Protein AF-A0A6M1ZG08-F1 (afdb_monomer_lite)

Structure (mmCIF, N/CA/C/O backbone):
data_AF-A0A6M1ZG08-F1
#
_entry.id   AF-A0A6M1ZG08-F1
#
loop_
_atom_site.group_PDB
_atom_site.id
_atom_site.type_symbol
_atom_site.label_atom_id
_atom_site.label_alt_id
_atom_site.label_comp_id
_atom_site.label_asym_id
_atom_site.label_entity_id
_atom_site.label_seq_id
_atom_site.pdbx_PDB_ins_code
_atom_site.Cartn_x
_atom_site.Cartn_y
_atom_site.Cartn_z
_atom_site.occupancy
_atom_site.B_iso_or_equiv
_atom_site.auth_seq_id
_atom_site.auth_comp_id
_atom_site.auth_asym_id
_atom_site.auth_atom_id
_atom_site.pdbx_PDB_model_num
ATOM 1 N N . MET A 1 1 ? -6.136 6.703 14.930 1.00 62.94 1 MET A N 1
ATOM 2 C CA . MET A 1 1 ? -6.581 7.697 13.930 1.00 62.94 1 MET A CA 1
ATOM 3 C C . MET A 1 1 ? -8.102 7.629 13.856 1.00 62.94 1 MET A C 1
ATOM 5 O O . MET A 1 1 ? -8.676 6.723 14.448 1.00 62.94 1 MET A O 1
ATOM 9 N N . ALA A 1 2 ? -8.776 8.584 13.209 1.00 84.81 2 ALA A N 1
ATOM 10 C CA . ALA A 1 2 ? -10.181 8.369 12.853 1.00 84.81 2 ALA A CA 1
ATOM 11 C C . ALA A 1 2 ? -10.243 7.277 11.775 1.00 84.81 2 ALA A C 1
ATOM 13 O O . ALA A 1 2 ? -9.416 7.302 10.861 1.00 84.81 2 ALA A O 1
ATOM 14 N N . ILE A 1 3 ? -11.204 6.354 11.865 1.00 90.31 3 ILE A N 1
ATOM 15 C CA . ILE A 1 3 ? -11.300 5.219 10.935 1.00 90.31 3 ILE A CA 1
ATOM 16 C C . ILE A 1 3 ? -11.451 5.666 9.473 1.00 90.31 3 ILE A C 1
ATOM 18 O O . ILE A 1 3 ? -10.921 5.033 8.569 1.00 90.31 3 ILE A O 1
ATOM 22 N N . ALA A 1 4 ? -12.105 6.807 9.238 1.00 92.69 4 ALA A N 1
ATOM 23 C CA . ALA A 1 4 ? -12.212 7.409 7.911 1.00 92.69 4 ALA A CA 1
ATOM 24 C C . ALA A 1 4 ? -10.830 7.728 7.312 1.00 92.69 4 ALA A C 1
ATOM 26 O O . ALA A 1 4 ? -10.535 7.325 6.191 1.00 92.69 4 ALA A O 1
ATOM 27 N N . LYS A 1 5 ? -9.936 8.334 8.107 1.00 94.50 5 LYS A N 1
ATOM 28 C CA . LYS A 1 5 ? -8.570 8.669 7.675 1.00 94.50 5 LYS A CA 1
ATOM 29 C C . LYS A 1 5 ? -7.740 7.418 7.383 1.00 94.50 5 LYS A C 1
ATOM 31 O O . LYS A 1 5 ? -6.942 7.418 6.454 1.00 94.50 5 LYS A O 1
ATOM 36 N N . THR A 1 6 ? -7.913 6.339 8.154 1.00 95.19 6 THR A N 1
ATOM 37 C CA . THR A 1 6 ? -7.200 5.081 7.871 1.00 95.19 6 THR A CA 1
ATOM 38 C C . THR A 1 6 ? -7.731 4.383 6.625 1.00 95.19 6 THR A C 1
ATOM 40 O O . THR A 1 6 ? -6.948 3.773 5.902 1.00 95.19 6 THR A O 1
ATOM 43 N N . VAL A 1 7 ? -9.026 4.510 6.325 1.00 95.88 7 VAL A N 1
ATOM 44 C CA . VAL A 1 7 ? -9.610 4.034 5.061 1.00 95.88 7 VAL A CA 1
ATOM 45 C C . VAL A 1 7 ? -9.070 4.819 3.867 1.00 95.88 7 VAL A C 1
ATOM 47 O O . VAL A 1 7 ? -8.700 4.204 2.870 1.00 95.88 7 VAL A O 1
ATOM 50 N N . GLU A 1 8 ? -8.992 6.146 3.957 1.00 96.62 8 GLU A N 1
ATOM 51 C CA . GLU A 1 8 ? -8.414 6.995 2.904 1.00 96.62 8 GLU A CA 1
ATOM 52 C C . GLU A 1 8 ? -6.956 6.620 2.627 1.00 96.62 8 GLU A C 1
ATOM 54 O O . GLU A 1 8 ? -6.615 6.296 1.492 1.00 96.62 8 GLU A O 1
ATOM 59 N N . GLN A 1 9 ? -6.133 6.501 3.673 1.00 96.19 9 GLN A N 1
ATOM 60 C CA . GLN A 1 9 ? -4.738 6.066 3.541 1.00 96.19 9 GLN A CA 1
ATOM 61 C C . GLN A 1 9 ? -4.596 4.675 2.907 1.00 96.19 9 GLN A C 1
ATOM 63 O O . GLN A 1 9 ? -3.658 4.425 2.151 1.00 96.19 9 GLN A O 1
ATOM 68 N N . LEU A 1 10 ? -5.506 3.741 3.211 1.00 97.25 10 LEU A N 1
ATOM 69 C CA . LEU A 1 10 ? -5.504 2.425 2.568 1.00 97.25 10 LEU A CA 1
ATOM 70 C C . LEU A 1 10 ? -5.825 2.516 1.076 1.00 97.25 10 LEU A C 1
ATOM 72 O O . LEU A 1 10 ? -5.196 1.808 0.294 1.00 97.25 10 LEU A O 1
ATOM 76 N N . LYS A 1 11 ? -6.780 3.367 0.684 1.00 97.56 11 LYS A N 1
ATOM 77 C CA . LYS A 1 11 ? -7.131 3.587 -0.726 1.00 97.56 11 LYS A CA 1
ATOM 78 C C . LYS A 1 11 ? -5.968 4.208 -1.492 1.00 97.56 11 LYS A C 1
ATOM 80 O O . LYS A 1 11 ? -5.608 3.690 -2.542 1.00 97.56 11 LYS A O 1
ATOM 85 N N . GLU A 1 12 ? -5.351 5.251 -0.943 1.00 97.44 12 GLU A N 1
ATOM 86 C CA . GLU A 1 12 ? -4.178 5.902 -1.540 1.00 97.44 12 GLU A CA 1
ATOM 87 C C . GLU A 1 12 ? -3.046 4.899 -1.773 1.00 97.44 12 GLU A C 1
ATOM 89 O O . GLU A 1 12 ? -2.568 4.756 -2.897 1.00 97.44 12 GLU A O 1
ATOM 94 N N . LEU A 1 13 ? -2.689 4.118 -0.746 1.00 97.50 13 LEU A N 1
ATOM 95 C CA . LEU A 1 13 ? -1.648 3.096 -0.866 1.00 97.50 13 LEU A CA 1
ATOM 96 C C . LEU A 1 13 ? -1.988 2.029 -1.913 1.00 97.50 13 LEU A C 1
ATOM 98 O O . LEU A 1 13 ? -1.087 1.551 -2.598 1.00 97.50 13 LEU A O 1
ATOM 102 N N . LEU A 1 14 ? -3.258 1.643 -2.059 1.00 97.81 14 LEU A N 1
ATOM 103 C CA . LEU A 1 14 ? -3.671 0.699 -3.101 1.00 97.81 14 LEU A CA 1
ATOM 104 C C . LEU A 1 14 ? -3.492 1.281 -4.507 1.00 97.81 14 LEU A C 1
ATOM 106 O O . LEU A 1 14 ? -2.999 0.571 -5.383 1.00 97.81 14 LEU A O 1
ATOM 110 N N . MET A 1 15 ? -3.830 2.557 -4.717 1.00 98.06 15 MET A N 1
ATOM 111 C CA . MET A 1 15 ? -3.613 3.223 -6.007 1.00 98.06 15 MET A CA 1
ATOM 112 C C . MET A 1 15 ? -2.121 3.369 -6.328 1.00 98.06 15 MET A C 1
ATOM 114 O O . MET A 1 15 ? -1.701 3.071 -7.444 1.00 98.06 15 MET A O 1
ATOM 118 N N . GLU A 1 16 ? -1.300 3.769 -5.352 1.00 97.44 16 GLU A N 1
ATOM 119 C CA . GLU A 1 16 ? 0.157 3.865 -5.522 1.00 97.44 16 GLU A CA 1
ATOM 120 C C . GLU A 1 16 ? 0.773 2.513 -5.893 1.00 97.44 16 GLU A C 1
ATOM 122 O O . GLU A 1 16 ? 1.572 2.426 -6.827 1.00 97.44 16 GLU A O 1
ATOM 127 N N . ILE A 1 17 ? 0.368 1.444 -5.194 1.00 98.12 17 ILE A N 1
ATOM 128 C CA . ILE A 1 17 ? 0.816 0.082 -5.497 1.00 98.12 17 ILE A CA 1
ATOM 129 C C . ILE A 1 17 ? 0.414 -0.294 -6.921 1.00 98.12 17 ILE A C 1
ATOM 131 O O . ILE A 1 17 ? 1.264 -0.790 -7.654 1.00 98.12 17 ILE A O 1
ATOM 135 N N . HIS A 1 18 ? -0.834 -0.046 -7.328 1.00 98.19 18 HIS A N 1
ATOM 136 C CA . HIS A 1 18 ? -1.293 -0.348 -8.684 1.00 98.19 18 HIS A CA 1
ATOM 137 C C . HIS A 1 18 ? -0.432 0.356 -9.739 1.00 98.19 18 HIS A C 1
ATOM 139 O O . HIS A 1 18 ? 0.131 -0.294 -10.615 1.00 98.19 18 HIS A O 1
ATOM 145 N N . HIS A 1 19 ? -0.242 1.671 -9.609 1.00 97.81 19 HIS A N 1
ATOM 146 C CA . HIS A 1 19 ? 0.559 2.449 -10.554 1.00 97.81 19 HIS A CA 1
ATOM 147 C C . HIS A 1 19 ? 2.026 2.009 -10.622 1.00 97.81 19 HIS A C 1
ATOM 149 O O . HIS A 1 19 ? 2.636 2.030 -11.695 1.00 97.81 19 HIS A O 1
ATOM 155 N N . ASP A 1 20 ? 2.628 1.636 -9.491 1.00 98.00 20 ASP A N 1
ATOM 156 C CA . ASP A 1 20 ? 3.992 1.112 -9.488 1.00 98.00 20 ASP A CA 1
ATOM 157 C C . ASP A 1 20 ? 4.067 -0.313 -10.051 1.00 98.00 20 ASP A C 1
ATOM 159 O O . ASP A 1 20 ? 5.081 -0.652 -10.662 1.00 98.00 20 ASP A O 1
ATOM 163 N N . LEU A 1 21 ? 3.023 -1.134 -9.896 1.00 97.88 21 LEU A N 1
ATOM 164 C CA . LEU A 1 21 ? 2.947 -2.461 -10.509 1.00 97.88 21 LEU A CA 1
ATOM 165 C C . LEU A 1 21 ? 2.843 -2.376 -12.035 1.00 97.88 21 LEU A C 1
ATOM 167 O O . LEU A 1 21 ? 3.579 -3.098 -12.705 1.00 97.88 21 LEU A O 1
ATOM 171 N N . ASP A 1 22 ? 2.047 -1.452 -12.579 1.00 98.00 22 ASP A N 1
ATOM 172 C CA . ASP A 1 22 ? 1.958 -1.224 -14.031 1.00 98.00 22 ASP A CA 1
ATOM 173 C C . ASP A 1 22 ? 3.335 -0.872 -14.616 1.00 98.00 22 ASP A C 1
ATOM 175 O O . ASP A 1 22 ? 3.801 -1.463 -15.590 1.00 98.00 22 ASP A O 1
ATOM 179 N N . LYS A 1 23 ? 4.059 0.041 -13.956 1.00 97.62 23 LYS A N 1
ATOM 180 C CA . LYS A 1 23 ? 5.425 0.426 -14.351 1.00 97.62 23 LYS A CA 1
ATOM 181 C C . LYS A 1 23 ? 6.431 -0.706 -14.132 1.00 97.62 23 LYS A C 1
ATOM 183 O O . LYS A 1 23 ? 7.399 -0.837 -14.879 1.00 97.62 23 LYS A O 1
ATOM 188 N N . ALA A 1 24 ? 6.260 -1.512 -13.088 1.00 97.94 24 ALA A N 1
ATOM 189 C CA . ALA A 1 24 ? 7.125 -2.658 -12.835 1.00 97.94 24 ALA A CA 1
ATOM 190 C C . ALA A 1 24 ? 6.942 -3.744 -13.903 1.00 97.94 24 ALA A 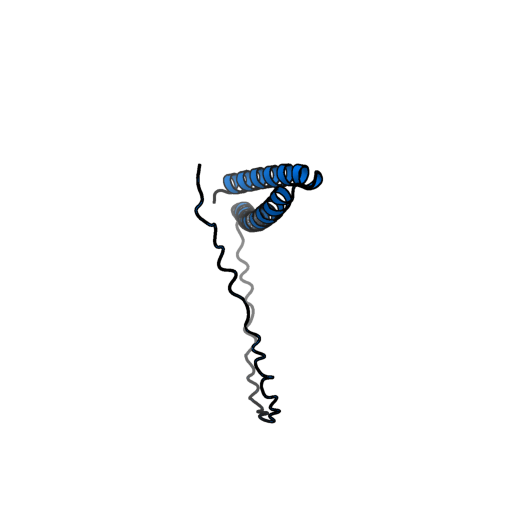C 1
ATOM 192 O O . ALA A 1 24 ? 7.934 -4.356 -14.303 1.00 97.94 24 ALA A O 1
ATOM 193 N N . ALA A 1 25 ? 5.714 -3.940 -14.396 1.00 96.38 25 ALA A N 1
ATOM 194 C CA . ALA A 1 25 ? 5.402 -4.884 -15.465 1.00 96.38 25 ALA A CA 1
ATOM 195 C C . ALA A 1 25 ? 6.131 -4.535 -16.771 1.00 96.38 25 ALA A C 1
ATOM 197 O O . ALA A 1 25 ? 6.617 -5.430 -17.456 1.00 96.38 25 ALA A O 1
ATOM 198 N N . THR A 1 26 ? 6.333 -3.246 -17.064 1.00 96.38 26 THR A N 1
ATOM 199 C CA . THR A 1 26 ? 7.148 -2.795 -18.208 1.00 96.38 26 THR A CA 1
ATOM 200 C C . THR A 1 26 ? 8.665 -2.894 -17.965 1.00 96.38 26 THR A C 1
ATOM 202 O O . THR A 1 26 ? 9.453 -2.342 -18.730 1.00 96.38 26 THR A O 1
ATOM 205 N N . GLY A 1 27 ? 9.109 -3.540 -16.881 1.00 96.25 27 GLY A N 1
ATOM 206 C CA . GLY A 1 27 ? 10.525 -3.749 -16.560 1.00 96.25 27 GLY A CA 1
ATOM 207 C C . GLY A 1 27 ? 11.180 -2.649 -15.714 1.00 96.25 27 GLY A C 1
ATOM 208 O O . GLY A 1 27 ? 12.399 -2.672 -15.512 1.00 96.25 27 GLY A O 1
ATOM 209 N N . ASN A 1 28 ? 10.419 -1.689 -15.171 1.00 97.81 28 ASN A N 1
ATOM 210 C CA . ASN A 1 28 ? 10.988 -0.645 -14.316 1.00 97.81 28 ASN A CA 1
ATOM 211 C C . ASN A 1 28 ? 11.356 -1.187 -12.920 1.00 97.81 28 ASN A C 1
ATOM 213 O O . ASN A 1 28 ? 10.523 -1.302 -12.016 1.00 97.81 28 ASN A O 1
ATOM 217 N N . LYS A 1 29 ? 12.652 -1.449 -12.709 1.00 97.94 29 LYS A N 1
ATOM 218 C CA . LYS A 1 29 ? 13.193 -1.963 -11.436 1.00 97.94 29 LYS A CA 1
ATOM 219 C C . LYS A 1 29 ? 12.953 -1.027 -10.248 1.00 97.94 29 LYS A C 1
ATOM 221 O O . LYS A 1 29 ? 12.760 -1.509 -9.134 1.00 97.94 29 LYS A O 1
ATOM 226 N N . ALA A 1 30 ? 12.966 0.290 -10.453 1.00 97.81 30 ALA A N 1
ATOM 227 C CA . ALA A 1 30 ? 12.731 1.250 -9.375 1.00 97.81 30 ALA A CA 1
ATOM 228 C C . ALA A 1 30 ? 11.266 1.227 -8.921 1.00 97.81 30 ALA A C 1
ATOM 230 O O . ALA A 1 30 ? 11.002 1.227 -7.719 1.00 97.81 30 ALA A O 1
ATOM 231 N N . ALA A 1 31 ? 10.328 1.130 -9.869 1.00 97.94 31 ALA A N 1
ATOM 232 C CA . ALA A 1 31 ? 8.909 0.952 -9.564 1.00 97.94 31 ALA A CA 1
ATOM 233 C C . ALA A 1 31 ? 8.663 -0.351 -8.791 1.00 97.94 31 ALA A C 1
ATOM 235 O O . ALA A 1 31 ? 8.000 -0.334 -7.759 1.00 97.94 31 ALA A O 1
ATOM 236 N N . ALA A 1 32 ? 9.318 -1.451 -9.181 1.00 97.94 32 ALA A N 1
ATOM 237 C CA . ALA A 1 32 ? 9.236 -2.711 -8.441 1.00 97.94 32 ALA A CA 1
ATOM 238 C C . ALA A 1 32 ? 9.707 -2.580 -6.976 1.00 97.94 32 ALA A C 1
ATOM 240 O O . ALA A 1 32 ? 9.108 -3.165 -6.073 1.00 97.94 32 ALA A O 1
ATOM 241 N N . GLN A 1 33 ? 10.764 -1.803 -6.709 1.00 98.25 33 GLN A N 1
ATOM 242 C CA . GLN A 1 33 ? 11.220 -1.557 -5.335 1.00 98.25 33 GLN A CA 1
ATOM 243 C C . GLN A 1 33 ? 10.251 -0.673 -4.547 1.00 98.25 33 GLN A C 1
ATOM 245 O O . GLN A 1 33 ? 10.001 -0.942 -3.369 1.00 98.25 33 GLN A O 1
ATOM 250 N N . ARG A 1 34 ? 9.672 0.353 -5.180 1.00 98.12 34 ARG A N 1
ATOM 251 C CA . ARG A 1 34 ? 8.633 1.167 -4.542 1.00 98.12 34 ARG A CA 1
ATOM 252 C C . ARG A 1 34 ? 7.394 0.334 -4.222 1.00 98.12 34 ARG A C 1
ATOM 254 O O . ARG A 1 34 ? 6.988 0.341 -3.065 1.00 98.12 34 ARG A O 1
ATOM 261 N N . ALA A 1 35 ? 6.893 -0.489 -5.145 1.00 97.88 35 ALA A N 1
ATOM 262 C CA . ALA A 1 35 ? 5.776 -1.407 -4.895 1.00 97.88 35 ALA A CA 1
ATOM 263 C C . ALA A 1 35 ? 6.030 -2.318 -3.674 1.00 97.88 35 ALA A C 1
ATOM 265 O O . ALA A 1 35 ? 5.163 -2.483 -2.812 1.00 97.88 35 ALA A O 1
ATOM 266 N N . ARG A 1 36 ? 7.253 -2.848 -3.511 1.00 97.88 36 ARG A N 1
ATOM 267 C CA . ARG A 1 36 ? 7.644 -3.615 -2.306 1.00 97.88 36 ARG A CA 1
ATOM 268 C C . ARG A 1 36 ? 7.571 -2.777 -1.027 1.00 97.88 36 ARG A C 1
ATOM 270 O O . ARG A 1 36 ? 7.136 -3.261 0.013 1.00 97.88 36 ARG A O 1
ATOM 277 N N . LYS A 1 37 ? 7.984 -1.512 -1.077 1.00 98.25 37 LYS A N 1
ATOM 278 C CA . LYS A 1 37 ? 7.883 -0.605 0.074 1.00 98.25 37 LYS A CA 1
ATOM 279 C C . LYS A 1 37 ? 6.425 -0.255 0.389 1.00 98.25 37 LYS A C 1
ATOM 281 O O . LYS A 1 37 ? 6.029 -0.362 1.551 1.00 98.25 37 LYS A O 1
ATOM 286 N N . HIS A 1 38 ? 5.627 0.117 -0.612 1.00 98.06 38 HIS A N 1
ATOM 287 C CA . HIS A 1 38 ? 4.222 0.486 -0.426 1.00 98.06 38 HIS A CA 1
ATOM 288 C C . HIS A 1 38 ? 3.396 -0.698 0.093 1.00 98.06 38 HIS A C 1
ATOM 290 O O . HIS A 1 38 ? 2.609 -0.521 1.017 1.00 98.06 38 HIS A O 1
ATOM 296 N N . THR A 1 39 ? 3.653 -1.929 -0.361 1.00 98.12 39 THR A N 1
ATOM 297 C CA . THR A 1 39 ? 3.001 -3.139 0.190 1.00 98.12 39 THR A CA 1
ATOM 298 C C . THR A 1 39 ? 3.338 -3.381 1.668 1.00 98.12 39 THR A C 1
ATOM 300 O O . THR A 1 39 ? 2.457 -3.733 2.458 1.00 98.12 39 THR A O 1
ATOM 303 N N . LEU A 1 40 ? 4.578 -3.119 2.100 1.00 98.06 40 LEU A N 1
ATOM 304 C CA . LEU A 1 40 ? 4.944 -3.162 3.523 1.00 98.06 40 LEU A CA 1
ATOM 305 C C . LEU A 1 40 ? 4.246 -2.065 4.342 1.00 98.06 40 LEU A C 1
ATOM 307 O O . LEU A 1 40 ? 3.870 -2.304 5.493 1.00 98.06 40 LEU A O 1
ATOM 311 N N . MET A 1 41 ? 4.080 -0.865 3.779 1.00 97.12 41 MET A N 1
ATOM 312 C CA . MET A 1 41 ? 3.351 0.233 4.426 1.00 97.12 41 MET A CA 1
ATOM 313 C C . MET A 1 41 ? 1.855 -0.080 4.526 1.00 97.12 41 MET A C 1
ATOM 315 O O . MET A 1 41 ? 1.291 0.015 5.618 1.00 97.12 41 MET A O 1
ATOM 319 N N . PHE A 1 42 ? 1.252 -0.578 3.446 1.00 97.88 42 PHE A N 1
ATOM 320 C CA . PHE A 1 42 ? -0.129 -1.051 3.399 1.00 97.88 42 PHE A CA 1
ATOM 321 C C . PHE A 1 42 ? -0.400 -2.094 4.483 1.00 97.88 42 PHE A C 1
ATOM 323 O O . PHE A 1 42 ? -1.345 -1.951 5.253 1.00 97.88 42 PHE A O 1
ATOM 330 N N . ALA A 1 43 ? 0.480 -3.085 4.650 1.00 97.75 43 ALA A N 1
ATOM 331 C CA . ALA A 1 43 ? 0.322 -4.099 5.691 1.00 97.75 43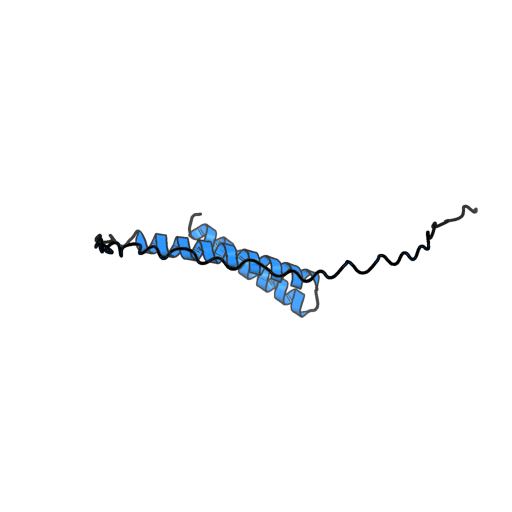 ALA A CA 1
ATOM 332 C C . ALA A 1 43 ? 0.303 -3.514 7.119 1.00 97.75 43 ALA A C 1
ATOM 334 O O . ALA A 1 43 ? -0.383 -4.041 8.001 1.00 97.75 43 ALA A O 1
ATOM 335 N N . LYS A 1 44 ? 1.047 -2.430 7.378 1.00 97.06 44 LYS A N 1
ATOM 336 C CA . LYS A 1 44 ? 1.040 -1.748 8.683 1.00 97.06 44 LYS A CA 1
ATOM 337 C C . LYS A 1 44 ? -0.273 -1.002 8.905 1.00 97.06 44 LYS A C 1
ATOM 339 O O . LYS A 1 44 ? -0.892 -1.193 9.951 1.00 97.06 44 LYS A O 1
ATOM 344 N N . VAL A 1 45 ? -0.715 -0.216 7.922 1.00 96.94 45 VAL A N 1
ATOM 345 C CA . VAL A 1 45 ? -1.976 0.540 8.003 1.00 96.94 45 VAL A CA 1
ATOM 346 C C . VAL A 1 45 ? -3.172 -0.413 8.082 1.00 96.94 45 VAL A C 1
ATOM 348 O O . VAL A 1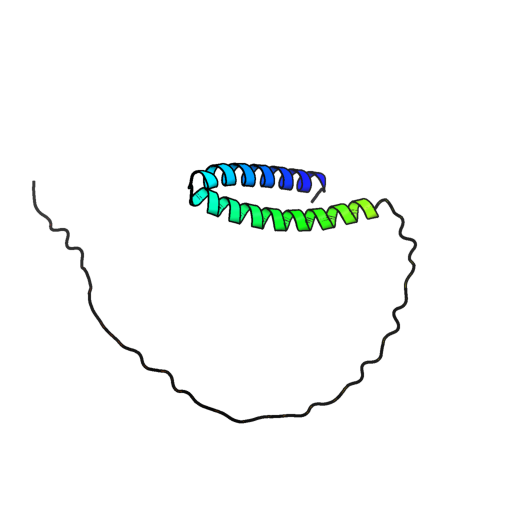 45 ? -4.041 -0.235 8.930 1.00 96.94 45 VAL A O 1
ATOM 351 N N . ALA A 1 46 ? -3.171 -1.509 7.322 1.00 97.06 46 ALA A N 1
ATOM 352 C CA . ALA A 1 46 ? -4.243 -2.506 7.332 1.00 97.06 46 ALA A CA 1
ATOM 353 C C . ALA A 1 46 ? -4.410 -3.171 8.709 1.00 97.06 46 ALA A C 1
ATOM 355 O O . ALA A 1 46 ? -5.529 -3.414 9.167 1.00 97.06 46 ALA A O 1
ATOM 356 N N . LYS A 1 47 ? -3.304 -3.423 9.425 1.00 96.38 47 LYS A N 1
ATOM 357 C CA . LYS A 1 47 ? -3.354 -3.916 10.812 1.00 96.38 47 LYS A CA 1
ATOM 358 C C . LYS A 1 47 ? -3.964 -2.892 11.768 1.00 96.38 47 LYS A C 1
ATOM 360 O O . LYS A 1 47 ? -4.648 -3.303 12.705 1.00 96.38 47 LYS A O 1
ATOM 365 N N . LEU A 1 48 ? -3.708 -1.597 11.566 1.00 95.19 48 LEU A N 1
ATOM 366 C CA . LEU A 1 48 ? -4.333 -0.530 12.354 1.00 95.19 48 LEU A CA 1
ATOM 367 C C . LEU A 1 48 ? -5.831 -0.457 12.062 1.00 95.19 48 LEU A C 1
ATOM 369 O O . LEU A 1 48 ? -6.621 -0.569 12.996 1.00 95.19 48 LEU A O 1
ATOM 373 N N . TYR A 1 49 ? -6.213 -0.417 10.785 1.00 96.19 49 TYR A N 1
ATOM 374 C CA . TYR A 1 49 ? -7.610 -0.426 10.357 1.00 96.19 49 TYR A CA 1
ATOM 375 C C . TYR A 1 49 ? -8.388 -1.608 10.946 1.00 96.19 49 TYR A C 1
ATOM 377 O O . TYR A 1 49 ? -9.458 -1.417 11.510 1.00 96.19 49 TYR A O 1
ATOM 385 N N . ARG A 1 50 ? -7.828 -2.828 10.929 1.00 95.62 50 ARG A N 1
ATOM 386 C CA . ARG A 1 50 ? -8.475 -4.011 11.529 1.00 95.62 50 ARG A CA 1
ATOM 387 C C . ARG A 1 50 ? -8.733 -3.857 13.033 1.00 95.62 50 ARG A C 1
ATOM 389 O O . ARG A 1 50 ? -9.706 -4.402 13.548 1.00 95.62 50 ARG A O 1
ATOM 396 N N . LYS A 1 51 ? -7.854 -3.166 13.763 1.00 93.62 51 LYS A N 1
ATOM 397 C CA . LYS A 1 51 ? -8.053 -2.898 15.196 1.00 93.62 51 LYS A CA 1
ATOM 398 C C . LYS A 1 51 ? -9.121 -1.828 15.409 1.00 93.62 51 LYS A C 1
ATOM 400 O O . LYS A 1 51 ? -9.982 -2.005 16.267 1.00 93.62 51 LYS A O 1
ATOM 405 N N . GLU A 1 52 ? -9.055 -0.751 14.632 1.00 92.25 52 GLU A N 1
ATOM 406 C CA . GLU A 1 52 ? -9.989 0.374 14.701 1.00 92.25 52 GLU A CA 1
ATOM 407 C C . GLU A 1 52 ? -11.411 -0.059 14.314 1.00 92.25 52 GLU A C 1
ATOM 409 O O . GLU A 1 52 ? -12.339 0.213 15.068 1.00 92.25 52 GLU A O 1
ATOM 414 N N . SER A 1 53 ? -11.585 -0.845 13.246 1.00 93.19 53 SER A N 1
ATOM 415 C CA . SER A 1 53 ? -12.897 -1.330 12.790 1.00 93.19 53 SER A CA 1
ATOM 416 C C . SER A 1 53 ? -13.590 -2.237 13.806 1.00 93.19 53 SER A C 1
ATOM 418 O O . SER A 1 53 ? -14.786 -2.099 14.062 1.00 93.19 53 SER A O 1
ATOM 420 N N . VAL A 1 54 ? -12.838 -3.126 14.460 1.00 90.75 54 VAL A N 1
ATOM 421 C CA . VAL A 1 54 ? -13.371 -3.971 15.538 1.00 90.75 54 VAL A CA 1
ATOM 422 C C . VAL A 1 54 ? -13.730 -3.139 16.767 1.00 90.75 54 VAL A C 1
ATOM 424 O O . VAL A 1 54 ? -14.711 -3.446 17.445 1.00 90.75 54 VAL A O 1
ATOM 427 N N . ALA A 1 55 ? -12.945 -2.109 17.088 1.00 89.25 55 ALA A N 1
ATOM 428 C CA . ALA A 1 55 ? -13.260 -1.209 18.191 1.00 89.25 55 ALA A CA 1
ATOM 429 C C . ALA A 1 55 ? -14.535 -0.402 17.899 1.00 89.25 55 ALA A C 1
ATOM 431 O O . ALA A 1 55 ? -15.416 -0.361 18.755 1.00 89.25 55 ALA A O 1
ATOM 432 N N . GLU A 1 56 ? -14.670 0.151 16.691 1.00 86.62 56 GLU A N 1
ATOM 433 C CA . GLU A 1 56 ? -15.861 0.866 16.213 1.00 86.62 56 GLU A CA 1
ATOM 434 C C . GLU A 1 56 ? -17.113 -0.020 16.316 1.00 86.62 56 GLU A C 1
ATOM 436 O O . GLU A 1 56 ? -18.079 0.338 16.987 1.00 86.62 56 GLU A O 1
ATOM 441 N N . GLY A 1 57 ? -17.056 -1.244 15.777 1.00 82.75 57 GLY A N 1
ATOM 442 C CA . GLY A 1 57 ? -18.170 -2.197 15.836 1.00 82.75 57 GLY A CA 1
ATOM 443 C C . GLY A 1 57 ? -18.522 -2.669 17.254 1.00 82.75 57 GLY A C 1
ATOM 444 O O . GLY A 1 57 ? -19.644 -3.107 17.508 1.00 82.75 57 GLY A O 1
ATOM 445 N N . ARG A 1 58 ? -17.591 -2.568 18.213 1.00 81.00 58 ARG A N 1
ATOM 446 C CA . ARG A 1 58 ? -17.840 -2.881 19.632 1.00 81.00 58 ARG A CA 1
ATOM 447 C C . ARG A 1 58 ? -18.455 -1.722 20.409 1.00 81.00 58 ARG A C 1
ATOM 449 O O . ARG A 1 58 ? -19.153 -2.001 21.379 1.00 81.00 58 ARG A O 1
ATOM 456 N N . LYS A 1 59 ? -18.247 -0.464 20.005 1.00 70.31 59 LYS A N 1
ATOM 457 C CA . LYS A 1 59 ? -18.866 0.702 20.666 1.00 70.31 59 LYS A CA 1
ATOM 458 C C . LYS A 1 59 ? -20.401 0.648 20.619 1.00 70.31 59 LYS A C 1
ATOM 460 O O . LYS A 1 59 ? -21.041 1.142 21.537 1.00 70.31 59 LYS A O 1
ATOM 465 N N . GLY A 1 60 ? -20.980 -0.017 19.613 1.00 62.34 60 GLY A N 1
ATOM 466 C CA . GLY A 1 60 ? -22.430 -0.227 19.490 1.00 62.34 60 GLY A CA 1
ATOM 467 C C . GLY A 1 60 ? -23.000 -1.424 20.267 1.00 62.34 60 GLY A C 1
ATOM 468 O O . GLY A 1 60 ? -24.210 -1.515 20.447 1.00 62.34 60 GLY A O 1
ATOM 469 N N . LYS A 1 61 ? -22.165 -2.347 20.767 1.00 61.00 61 LYS A N 1
ATOM 470 C CA . LYS A 1 61 ? -22.616 -3.506 21.558 1.00 61.00 61 LYS A CA 1
ATOM 471 C C . LYS A 1 61 ? -22.203 -3.321 23.015 1.00 61.00 61 LYS A C 1
ATOM 473 O O . LYS A 1 61 ? -21.057 -3.601 23.371 1.00 61.00 61 LYS A O 1
ATOM 478 N N . LYS A 1 62 ? -23.146 -2.913 23.879 1.00 55.78 62 LYS A N 1
ATOM 479 C CA . LYS A 1 62 ? -23.004 -3.035 25.343 1.00 55.78 62 LYS A CA 1
ATOM 480 C C . LYS A 1 62 ? -22.625 -4.485 25.657 1.00 55.78 62 LYS A C 1
ATOM 482 O O . LYS A 1 62 ? -23.450 -5.390 25.565 1.00 55.78 62 LYS A O 1
ATOM 487 N N . ARG A 1 63 ? -21.352 -4.729 25.975 1.00 58.66 63 ARG A N 1
ATOM 488 C CA . ARG A 1 63 ? -20.889 -6.048 26.413 1.00 58.66 63 ARG A CA 1
ATOM 489 C C . ARG A 1 63 ? -21.454 -6.267 27.809 1.00 58.66 63 ARG A C 1
ATOM 491 O O . ARG A 1 63 ? -20.969 -5.663 28.760 1.00 58.66 63 ARG A O 1
ATOM 498 N N . THR A 1 64 ? -22.450 -7.137 27.934 1.00 53.03 64 THR A N 1
ATOM 499 C CA . THR A 1 64 ? -22.770 -7.754 29.219 1.00 53.03 64 THR A CA 1
ATOM 500 C C . THR A 1 64 ? -21.514 -8.493 29.681 1.00 53.03 64 THR A C 1
ATOM 502 O O . THR A 1 64 ? -20.959 -9.364 29.006 1.00 53.03 64 THR A O 1
ATOM 505 N N . THR A 1 65 ? -20.955 -8.038 30.794 1.00 55.75 65 THR A N 1
ATOM 506 C CA . THR A 1 65 ? -19.712 -8.549 31.359 1.00 55.75 65 THR A CA 1
ATOM 507 C C . THR A 1 65 ? -19.937 -9.929 31.964 1.00 55.75 65 THR A C 1
ATOM 509 O O . THR A 1 65 ? -20.159 -10.052 33.164 1.00 55.75 65 THR A O 1
ATOM 512 N N . ALA A 1 66 ? -19.806 -10.990 31.172 1.00 55.28 66 ALA A N 1
ATOM 513 C CA . ALA A 1 66 ? -19.580 -12.321 31.723 1.00 55.28 66 ALA A CA 1
ATOM 514 C C . ALA A 1 66 ? -18.085 -12.461 32.058 1.00 55.28 66 ALA A C 1
ATOM 516 O O . ALA A 1 66 ? -17.268 -12.878 31.232 1.00 55.28 66 ALA A O 1
ATOM 517 N N . LYS A 1 67 ? -17.703 -12.061 33.279 1.00 55.88 67 LYS A N 1
ATOM 518 C CA . LYS A 1 67 ? -16.384 -12.358 33.858 1.00 55.88 67 LYS A CA 1
ATOM 519 C C . LYS A 1 67 ? -16.258 -13.876 34.022 1.00 55.88 67 LYS A C 1
ATOM 521 O O . LYS A 1 67 ? -16.614 -14.423 35.063 1.00 55.88 67 LYS A O 1
ATOM 526 N N . LYS A 1 68 ? -15.735 -14.577 33.014 1.00 59.00 68 LYS A N 1
ATOM 527 C CA . LYS A 1 68 ? -15.351 -15.984 33.167 1.00 59.00 68 LYS A CA 1
ATOM 528 C C . LYS A 1 68 ? -14.083 -16.029 34.025 1.00 59.00 68 LYS A C 1
ATOM 530 O O . LYS A 1 68 ? -12.987 -15.753 33.540 1.00 59.00 68 LYS A O 1
ATOM 535 N N . LYS A 1 69 ? -14.248 -16.303 35.324 1.00 54.50 69 LYS A N 1
ATOM 536 C CA . LYS A 1 69 ? -13.151 -16.602 36.256 1.00 54.50 69 LYS A CA 1
ATOM 537 C C . LYS A 1 69 ? -12.383 -17.808 35.706 1.00 54.50 69 LYS A C 1
ATOM 539 O O . LYS A 1 69 ? -12.853 -18.935 35.808 1.00 54.50 69 LYS A O 1
ATOM 544 N N . VAL A 1 70 ? -11.212 -17.583 35.115 1.00 55.88 70 VAL A N 1
ATOM 545 C CA . VAL A 1 70 ? -10.273 -18.672 34.833 1.00 55.88 70 VAL A CA 1
ATOM 546 C C . VAL A 1 70 ? -9.534 -18.957 36.134 1.00 55.88 70 VAL A C 1
ATOM 548 O O . VAL A 1 70 ? -8.753 -18.138 36.619 1.00 55.88 70 VAL A O 1
ATOM 551 N N . ALA A 1 71 ? -9.860 -20.099 36.734 1.00 61.56 71 ALA A N 1
ATOM 552 C CA . ALA A 1 71 ? -9.207 -20.614 37.923 1.00 61.56 71 ALA A CA 1
ATOM 553 C C . ALA A 1 71 ? -7.691 -20.722 37.691 1.00 61.56 71 ALA A C 1
ATOM 555 O O . ALA A 1 71 ? -7.230 -21.288 36.698 1.00 61.56 71 ALA A O 1
ATOM 556 N N . LYS A 1 72 ? -6.916 -20.163 38.624 1.00 55.53 72 LYS A N 1
ATOM 557 C CA . LYS A 1 72 ? -5.454 -20.257 38.669 1.00 55.53 72 LYS A CA 1
ATOM 558 C C . LYS A 1 72 ? -5.051 -21.733 38.751 1.00 55.53 72 LYS A C 1
ATOM 560 O O . LYS A 1 72 ? -5.141 -22.335 39.820 1.00 55.53 72 LYS A O 1
ATOM 565 N N . LYS A 1 73 ? -4.579 -22.322 37.648 1.00 61.34 73 LYS A N 1
ATOM 566 C CA . LYS A 1 73 ? -3.909 -23.626 37.698 1.00 61.34 73 LYS A CA 1
ATOM 567 C C . LYS A 1 73 ? -2.527 -23.413 38.320 1.00 61.34 73 LYS A C 1
ATOM 569 O O . LYS A 1 73 ? -1.719 -22.640 37.808 1.00 61.34 73 LYS A O 1
ATOM 574 N N . LYS A 1 74 ? -2.324 -24.029 39.486 1.00 52.16 74 LYS A N 1
ATOM 575 C CA . LYS A 1 74 ? -1.133 -23.909 40.332 1.00 52.16 74 LYS A CA 1
ATOM 576 C C . LYS A 1 74 ? 0.145 -24.237 39.551 1.00 52.16 74 LYS A C 1
ATOM 578 O O . LYS A 1 74 ? 0.220 -25.235 38.841 1.00 52.16 74 LYS A O 1
ATOM 583 N N . VAL A 1 75 ? 1.151 -23.391 39.753 1.00 55.50 75 VAL A N 1
ATOM 584 C CA . VAL A 1 75 ? 2.548 -23.601 39.368 1.00 55.50 75 VAL A CA 1
ATOM 585 C C . VAL A 1 75 ? 3.076 -24.823 40.119 1.00 55.50 75 VAL A C 1
ATOM 587 O O . VAL A 1 75 ? 3.175 -24.788 41.344 1.00 55.50 75 VAL A O 1
ATOM 590 N N . VAL A 1 76 ? 3.450 -25.885 39.404 1.00 56.16 76 VAL A N 1
ATOM 591 C CA . VAL A 1 76 ? 4.293 -26.949 39.963 1.00 56.16 76 VAL A CA 1
ATOM 592 C C . VAL A 1 76 ? 5.702 -26.747 39.427 1.00 56.16 76 VAL A C 1
ATOM 594 O O . VAL A 1 76 ? 6.000 -27.006 38.264 1.00 56.16 76 VAL A O 1
ATOM 597 N N . LYS A 1 77 ? 6.565 -26.233 40.306 1.00 56.66 77 LYS A N 1
ATOM 598 C CA . LYS A 1 77 ? 8.020 -26.215 40.150 1.00 56.66 77 LYS A CA 1
ATOM 599 C C . LYS A 1 77 ? 8.504 -27.656 39.948 1.00 56.66 77 LYS A C 1
ATOM 601 O O . LYS A 1 77 ? 8.308 -28.474 40.843 1.00 56.66 77 LYS A O 1
ATOM 606 N N . LYS A 1 78 ? 9.221 -27.951 38.860 1.00 53.19 78 LYS A N 1
ATOM 607 C CA . LYS A 1 78 ? 10.159 -29.083 38.846 1.00 53.19 78 LYS A CA 1
ATOM 608 C C . LYS A 1 78 ? 11.569 -28.557 38.610 1.00 53.19 78 LYS A C 1
ATOM 610 O O . LYS A 1 78 ? 11.830 -27.817 37.667 1.00 53.19 78 LYS A O 1
ATOM 615 N N . LYS A 1 79 ? 12.415 -28.862 39.590 1.00 49.78 79 LYS A N 1
ATOM 616 C CA . LYS A 1 79 ? 13.781 -28.384 39.769 1.00 49.78 79 LYS A CA 1
ATOM 617 C C . LYS A 1 79 ? 14.709 -28.932 38.675 1.00 49.78 79 LYS A C 1
ATOM 619 O O . LYS A 1 79 ? 14.579 -30.075 38.254 1.00 49.78 79 LYS A O 1
ATOM 624 N N . THR A 1 80 ? 15.631 -28.063 38.278 1.00 50.44 80 THR A N 1
ATOM 625 C CA . THR A 1 80 ? 16.985 -28.280 37.744 1.00 50.44 80 THR A CA 1
ATOM 626 C C . THR A 1 80 ? 17.520 -29.718 37.706 1.00 50.44 80 THR A C 1
ATOM 628 O O . THR A 1 80 ? 17.665 -30.349 38.750 1.00 50.44 80 THR A O 1
ATOM 631 N N . ALA A 1 81 ? 18.006 -30.135 36.534 1.00 53.53 81 ALA A N 1
ATOM 632 C CA . ALA A 1 81 ? 19.130 -31.059 36.422 1.00 53.53 81 ALA A CA 1
ATOM 633 C C . ALA A 1 81 ? 20.144 -30.495 35.417 1.00 53.53 81 ALA A C 1
ATOM 635 O O . ALA A 1 81 ? 19.849 -30.243 34.251 1.00 53.53 81 ALA A O 1
ATOM 636 N N . VAL A 1 82 ? 21.334 -30.237 35.942 1.00 53.78 82 VAL A N 1
ATOM 637 C CA . VAL A 1 82 ? 22.531 -29.743 35.270 1.00 53.78 82 VAL A CA 1
ATOM 638 C C . VAL A 1 82 ? 23.052 -30.801 34.297 1.00 53.78 82 VAL A C 1
ATOM 640 O O . VAL A 1 82 ? 23.258 -31.942 34.696 1.00 53.78 82 VAL A O 1
ATOM 643 N N . ARG A 1 83 ? 23.397 -30.412 33.065 1.00 53.84 83 ARG A N 1
ATOM 644 C CA . ARG A 1 83 ? 24.481 -31.068 32.318 1.00 53.84 83 ARG A CA 1
ATOM 645 C C . ARG A 1 83 ? 25.401 -30.015 31.704 1.00 53.84 83 ARG A C 1
ATOM 647 O O . ARG A 1 83 ? 25.065 -29.340 30.739 1.00 53.84 83 ARG A O 1
ATOM 654 N N . LYS A 1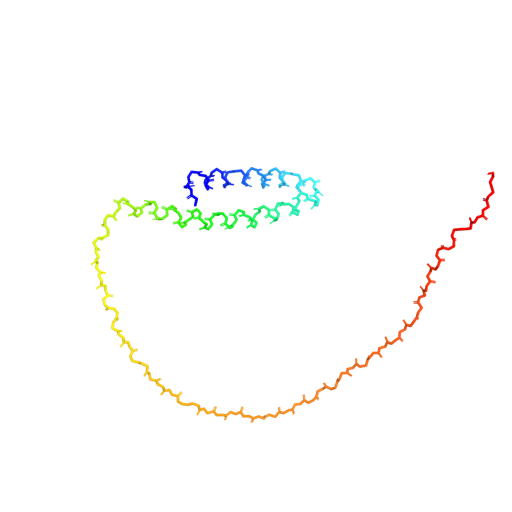 84 ? 26.565 -29.866 32.341 1.00 50.66 84 LYS A N 1
ATOM 655 C CA . LYS A 1 84 ? 27.763 -29.182 31.836 1.00 50.66 84 LYS A CA 1
ATOM 656 C C . LYS A 1 84 ? 28.657 -30.193 31.101 1.00 50.66 84 LYS A C 1
ATOM 658 O O . LYS A 1 84 ? 28.708 -31.347 31.514 1.00 50.66 84 LYS A O 1
ATOM 663 N N . LYS A 1 85 ? 29.466 -29.654 30.169 1.00 48.31 85 LYS A N 1
ATOM 664 C CA . LYS A 1 85 ? 30.654 -30.219 29.473 1.00 48.31 85 LYS A CA 1
ATOM 665 C C . LYS A 1 85 ? 30.329 -31.268 28.388 1.00 48.31 85 LYS A C 1
ATOM 667 O O . LYS A 1 85 ? 29.515 -32.141 28.611 1.00 48.31 85 LYS A O 1
ATOM 672 N N . VAL A 1 86 ? 30.903 -31.220 27.179 1.00 48.75 86 VAL A N 1
ATOM 673 C CA . VAL A 1 86 ? 32.334 -31.059 26.858 1.00 48.75 86 VAL A CA 1
ATOM 674 C C . VAL A 1 86 ? 32.576 -30.201 25.601 1.00 48.75 86 VAL A C 1
ATOM 676 O O . VAL A 1 86 ? 31.842 -30.223 24.622 1.00 48.75 86 VAL A O 1
ATOM 679 N N . THR A 1 87 ? 33.663 -29.443 25.682 1.00 54.41 87 THR A N 1
ATOM 680 C CA . THR A 1 87 ? 34.361 -28.644 24.673 1.00 54.41 87 THR A CA 1
ATOM 681 C C . THR A 1 87 ? 34.826 -29.425 23.439 1.00 54.41 87 THR A C 1
ATOM 683 O O . THR A 1 87 ? 35.538 -30.413 23.587 1.00 54.41 87 THR A O 1
ATOM 686 N N . ALA A 1 88 ? 34.630 -28.872 22.240 1.00 57.50 88 ALA A N 1
ATOM 687 C CA . ALA A 1 88 ? 35.525 -29.120 21.108 1.00 57.50 88 ALA A CA 1
ATOM 688 C C . ALA A 1 88 ? 35.898 -27.790 20.440 1.00 57.50 88 ALA A C 1
ATOM 690 O O . ALA A 1 88 ? 35.121 -27.170 19.717 1.00 57.50 88 ALA A O 1
ATOM 691 N N . LYS A 1 89 ? 37.121 -27.342 20.737 1.00 53.78 89 LYS A N 1
ATOM 692 C CA . LYS A 1 89 ? 37.836 -26.267 20.046 1.00 53.78 89 LYS A CA 1
ATOM 693 C C . LYS A 1 89 ? 37.888 -26.572 18.542 1.00 53.78 89 LYS A C 1
ATOM 695 O O . LYS A 1 89 ? 38.471 -27.582 18.159 1.00 53.78 89 LYS A O 1
ATOM 700 N N . ARG A 1 90 ? 37.458 -25.645 17.684 1.00 53.03 90 ARG A N 1
ATOM 701 C CA . ARG A 1 90 ? 38.108 -25.460 16.375 1.00 53.03 90 ARG A CA 1
ATOM 702 C C . ARG A 1 90 ? 38.608 -24.023 16.276 1.00 53.03 90 ARG A C 1
ATOM 704 O O . ARG A 1 90 ? 37.853 -23.069 16.422 1.00 53.03 90 ARG A O 1
ATOM 711 N N . LYS A 1 91 ? 39.932 -23.919 16.143 1.00 56.56 91 LYS A N 1
ATOM 712 C CA . LYS A 1 91 ? 40.722 -22.692 15.994 1.00 56.56 91 LYS A CA 1
ATOM 713 C C . LYS A 1 91 ? 40.325 -21.927 14.714 1.00 56.56 91 LYS A C 1
ATOM 715 O O . LYS A 1 91 ? 39.857 -22.556 13.766 1.00 56.56 91 LYS A O 1
ATOM 720 N N . PRO A 1 92 ? 40.563 -20.604 14.658 1.00 52.97 92 PRO A N 1
ATOM 721 C CA . PRO A 1 92 ? 40.232 -19.773 13.505 1.00 52.97 92 PRO A CA 1
ATOM 722 C C . PRO A 1 92 ? 41.196 -20.044 12.344 1.00 52.97 92 PRO A C 1
ATOM 724 O O . PRO A 1 92 ? 42.416 -19.948 12.497 1.00 52.97 92 PRO A O 1
ATOM 727 N N . ALA A 1 93 ? 40.666 -20.343 11.158 1.00 58.78 93 ALA A N 1
ATOM 728 C CA . ALA A 1 93 ? 41.472 -20.417 9.946 1.00 58.78 93 ALA A CA 1
ATOM 729 C C . ALA A 1 93 ? 41.788 -18.996 9.436 1.00 58.78 93 ALA A C 1
ATOM 731 O O . ALA A 1 93 ? 41.028 -18.388 8.695 1.00 58.78 93 ALA A O 1
ATOM 732 N N . ARG A 1 94 ? 42.914 -18.475 9.933 1.00 54.94 94 ARG A N 1
ATOM 733 C CA . ARG A 1 94 ? 43.974 -17.721 9.238 1.00 54.94 94 ARG A CA 1
ATOM 734 C C . ARG A 1 94 ? 43.562 -16.733 8.123 1.00 54.94 94 ARG A C 1
ATOM 736 O O . ARG A 1 94 ? 43.188 -17.120 7.021 1.00 54.94 94 ARG A O 1
ATOM 743 N N . LYS A 1 95 ? 43.836 -15.444 8.381 1.00 50.25 95 LYS A N 1
ATOM 744 C CA . LYS A 1 95 ? 44.036 -14.382 7.375 1.00 50.25 95 LYS A CA 1
ATOM 745 C C . LYS A 1 95 ? 44.910 -14.889 6.214 1.00 50.25 95 LYS A C 1
ATOM 747 O O . LYS A 1 95 ? 46.046 -15.297 6.449 1.00 50.25 95 LYS A O 1
ATOM 752 N N . LYS A 1 96 ? 44.433 -14.753 4.973 1.00 51.06 96 LYS A N 1
ATOM 753 C CA . LYS A 1 96 ? 45.307 -14.572 3.807 1.00 51.06 96 LYS A CA 1
ATOM 754 C C . LYS A 1 96 ? 45.256 -13.106 3.400 1.00 51.06 96 LYS A C 1
ATOM 756 O O . LYS A 1 96 ? 44.273 -12.613 2.863 1.00 51.06 96 LYS A O 1
ATOM 761 N N . THR A 1 97 ? 46.336 -12.419 3.729 1.00 52.41 97 THR A N 1
ATOM 762 C CA . THR A 1 97 ? 46.787 -11.190 3.094 1.00 52.41 97 THR A CA 1
ATOM 763 C C . THR A 1 97 ? 47.128 -11.477 1.635 1.00 52.41 97 THR A C 1
ATOM 765 O O . THR A 1 97 ? 48.034 -12.262 1.367 1.00 52.41 97 THR A O 1
ATOM 768 N N . THR A 1 98 ? 46.481 -10.789 0.703 1.00 55.19 98 THR A N 1
ATOM 769 C CA . THR A 1 98 ? 47.109 -10.438 -0.575 1.00 55.19 98 THR A CA 1
ATOM 770 C C . THR A 1 98 ? 46.891 -8.955 -0.796 1.00 55.19 98 THR A C 1
ATOM 772 O O . THR A 1 98 ? 45.792 -8.493 -1.086 1.00 55.19 98 THR A O 1
ATOM 775 N N . ALA A 1 99 ? 47.970 -8.216 -0.569 1.00 52.75 99 ALA A N 1
ATOM 776 C CA . ALA A 1 99 ? 48.137 -6.844 -0.993 1.00 52.75 99 ALA A CA 1
ATOM 777 C C . ALA A 1 99 ? 48.115 -6.727 -2.531 1.00 52.75 99 ALA A C 1
ATOM 779 O O . ALA A 1 99 ? 48.450 -7.688 -3.223 1.00 52.75 99 ALA A O 1
ATOM 780 N N . ARG A 1 100 ? 47.839 -5.497 -2.998 1.00 46.00 100 ARG A N 1
ATOM 781 C 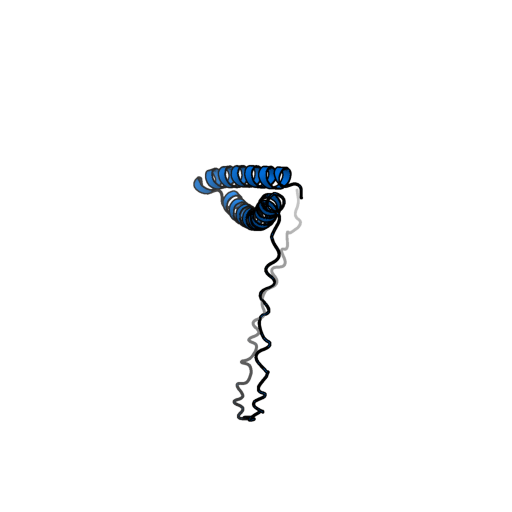CA . ARG A 1 100 ? 47.877 -4.916 -4.365 1.00 46.00 100 ARG A CA 1
ATOM 782 C C . ARG A 1 100 ? 46.473 -4.601 -4.898 1.00 46.00 100 ARG A C 1
ATOM 784 O O . ARG A 1 100 ? 45.596 -5.440 -4.854 1.00 46.00 100 ARG A O 1
ATOM 791 N N . ARG A 1 101 ? 46.192 -3.424 -5.459 1.00 51.53 101 ARG A N 1
ATOM 792 C CA . ARG A 1 101 ? 47.074 -2.357 -5.949 1.00 51.53 101 ARG A CA 1
ATOM 793 C C . ARG A 1 101 ? 46.296 -1.044 -5.904 1.00 51.53 101 ARG A C 1
ATOM 795 O O . ARG A 1 101 ? 45.162 -0.971 -6.363 1.00 51.53 101 ARG A O 1
ATOM 802 N N . THR A 1 102 ? 46.938 -0.008 -5.391 1.00 54.06 102 THR A N 1
ATOM 803 C CA . THR A 1 102 ? 46.578 1.384 -5.637 1.00 54.06 102 THR A CA 1
ATOM 804 C C . THR A 1 102 ? 46.576 1.633 -7.147 1.00 54.06 102 THR A C 1
ATOM 806 O O . THR A 1 102 ? 47.624 1.594 -7.789 1.00 54.06 102 THR A O 1
ATOM 809 N N . VAL A 1 103 ? 45.413 1.908 -7.740 1.00 54.97 103 VAL A N 1
ATOM 810 C CA . VAL A 1 103 ? 45.371 2.596 -9.036 1.00 54.97 103 VAL A CA 1
ATOM 811 C C . VAL A 1 103 ? 45.186 4.073 -8.739 1.00 54.97 103 VAL A C 1
ATOM 813 O O . VAL A 1 103 ? 44.087 4.613 -8.671 1.00 54.97 103 VAL A O 1
ATOM 816 N N . LYS A 1 104 ? 46.332 4.710 -8.503 1.00 49.03 104 LYS A N 1
ATOM 817 C CA . LYS A 1 104 ? 46.512 6.155 -8.520 1.00 49.03 104 LYS A CA 1
ATOM 818 C C . LYS A 1 104 ? 46.117 6.625 -9.923 1.00 49.03 104 LYS A C 1
ATOM 820 O O . LYS A 1 104 ? 46.875 6.434 -10.873 1.00 49.03 104 LYS A O 1
ATOM 825 N N . ARG A 1 105 ? 44.915 7.182 -10.072 1.00 46.34 105 ARG A N 1
ATOM 826 C CA . ARG A 1 105 ? 44.453 7.796 -11.320 1.00 46.34 105 ARG A CA 1
ATOM 827 C C . ARG A 1 105 ? 45.280 9.072 -11.534 1.00 46.34 105 ARG A C 1
ATOM 829 O O . ARG A 1 105 ? 44.932 10.141 -11.053 1.00 46.34 105 ARG A O 1
ATOM 836 N N . LYS A 1 106 ? 46.441 8.933 -12.186 1.00 51.16 106 LYS A N 1
ATOM 837 C CA . LYS A 1 106 ? 47.175 10.050 -12.791 1.00 51.16 106 LYS A CA 1
ATOM 838 C C . LYS A 1 106 ? 46.371 10.495 -14.014 1.00 51.16 106 LYS A C 1
ATOM 840 O O . LYS A 1 106 ? 46.494 9.883 -15.069 1.00 51.16 106 LYS A O 1
ATOM 845 N N . THR A 1 107 ? 45.565 11.544 -13.900 1.00 53.25 107 THR A N 1
ATOM 846 C CA . THR A 1 107 ? 45.239 12.364 -15.072 1.00 53.25 107 THR A CA 1
ATOM 847 C C . THR A 1 107 ? 46.352 13.386 -15.222 1.00 53.25 107 THR A C 1
ATOM 849 O O . THR A 1 107 ? 46.541 14.269 -14.388 1.00 53.25 107 THR A O 1
ATOM 852 N N . ALA A 1 108 ? 47.167 13.158 -16.247 1.00 53.69 108 ALA A N 1
ATOM 853 C CA . ALA A 1 108 ? 48.281 13.998 -16.626 1.00 53.69 108 ALA A CA 1
ATOM 854 C C . ALA A 1 108 ? 47.791 15.371 -17.105 1.00 53.69 108 ALA A C 1
ATOM 856 O O . ALA A 1 108 ? 46.853 15.482 -17.889 1.00 53.69 108 ALA A O 1
ATOM 857 N N . LYS A 1 109 ? 48.497 16.408 -16.665 1.00 59.12 109 LYS A N 1
ATOM 858 C CA . LYS A 1 109 ? 48.532 17.732 -17.282 1.00 59.12 109 LYS A CA 1
ATOM 859 C C . LYS A 1 109 ? 49.228 17.626 -18.649 1.00 59.12 109 LYS A C 1
ATOM 861 O O . LYS A 1 109 ? 50.394 17.243 -18.687 1.00 59.12 109 LYS A O 1
ATOM 866 N N . ARG A 1 110 ? 48.557 18.00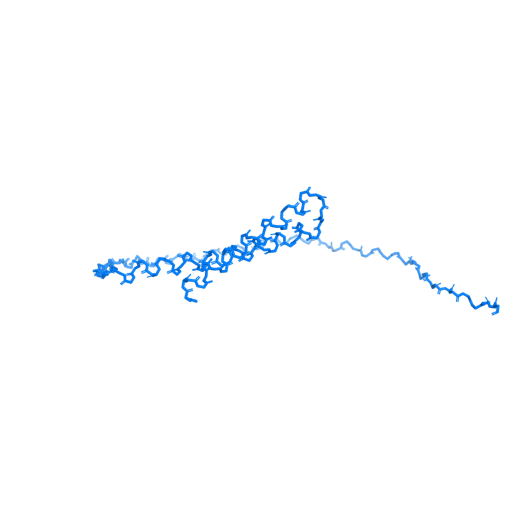4 -19.744 1.00 51.78 110 ARG A N 1
ATOM 867 C CA . ARG A 1 110 ? 49.154 18.613 -20.960 1.00 51.78 110 ARG A CA 1
ATOM 868 C C . ARG A 1 110 ? 48.030 19.216 -21.813 1.00 51.78 110 ARG A C 1
ATOM 870 O O . ARG A 1 110 ? 47.146 18.499 -22.249 1.00 51.78 110 ARG A O 1
ATOM 877 N N . ARG A 1 111 ? 47.967 20.551 -21.844 1.00 49.28 111 ARG A N 1
ATOM 878 C CA . ARG A 1 111 ? 48.370 21.412 -22.978 1.00 49.28 111 ARG A CA 1
ATOM 879 C C . ARG A 1 111 ? 47.370 21.367 -24.136 1.00 49.28 111 ARG A C 1
ATOM 881 O O . ARG A 1 111 ? 47.449 20.453 -24.949 1.00 49.28 111 ARG A O 1
ATOM 888 N N . ARG A 1 112 ? 46.546 22.408 -24.234 1.00 47.97 112 ARG A N 1
ATOM 889 C CA . ARG A 1 112 ? 46.407 23.265 -25.415 1.00 47.97 112 ARG A CA 1
ATOM 890 C C . ARG A 1 112 ? 46.090 24.669 -24.927 1.00 47.97 112 ARG A C 1
ATOM 892 O O . ARG A 1 112 ? 45.363 24.752 -23.915 1.00 47.97 112 ARG A O 1
#

Sequence (112 aa):
MAIAKTVEQLKELLMEIHHDLDKAATGNKAAAQRARKHTLMFAKVAKLYRKESVAEGRKGKKRTTAKKKVAKKKVVKKKTAVRKKVTAKRKPARKKTTARRTVKRKTAKRRR

Radius of gyration: 31.14 Å; chains: 1; bounding box: 72×54×66 Å

pLDDT: mean 75.41, std 21.03, range [46.0, 98.25]

Foldseek 3Di:
DPLVVLVVLLVVLVVLLVVLVVVVVVVPPVSVVVNVVSVVVNVVSVVVSVVNVVVVVCVPDPDPDPPPPDDDDDDDDDDDDDDDDDDDDDDDPDDDDDDDDDPPPPPDDDDD

Secondary structure (DSSP, 8-state):
--HHHHHHHHHHHHHHHHHHHHHHHTT-HHHHHHHHHHHHHHHHHHHHHHHHHHHHHHHTS-----------PPP-------------------------------------